Protein AF-A0A363TZQ6-F1 (afdb_monomer_lite)

Structure (mmCIF, N/CA/C/O backbone):
data_AF-A0A363TZQ6-F1
#
_entry.id   AF-A0A363TZQ6-F1
#
loop_
_atom_site.group_PDB
_atom_site.id
_atom_site.type_symbol
_atom_site.label_atom_id
_atom_site.label_alt_id
_atom_site.label_comp_id
_atom_site.label_asym_id
_atom_site.label_entity_id
_atom_site.label_seq_id
_atom_site.pdbx_PDB_ins_code
_atom_site.Cartn_x
_atom_site.Cartn_y
_atom_site.Cartn_z
_atom_site.occupancy
_atom_site.B_iso_or_equiv
_atom_site.auth_seq_id
_atom_site.auth_comp_id
_atom_site.auth_asym_id
_atom_site.auth_atom_id
_atom_site.pdbx_PDB_model_num
ATOM 1 N N . MET A 1 1 ? 34.821 12.197 -71.373 1.00 45.47 1 MET A N 1
ATOM 2 C CA . MET A 1 1 ? 33.762 11.664 -70.480 1.00 45.47 1 MET A CA 1
ATOM 3 C C . MET A 1 1 ? 34.358 11.281 -69.112 1.00 45.47 1 MET A C 1
ATOM 5 O O . MET A 1 1 ? 34.448 10.103 -68.810 1.00 45.47 1 MET A O 1
ATOM 9 N N . CYS A 1 2 ? 34.789 12.239 -68.275 1.00 46.66 2 CYS A N 1
ATOM 10 C CA . CYS A 1 2 ? 35.427 11.928 -66.971 1.00 46.66 2 CYS A CA 1
ATOM 11 C C . CYS A 1 2 ? 34.666 12.446 -65.734 1.00 46.66 2 CYS A C 1
ATOM 13 O O . CYS A 1 2 ? 35.056 12.143 -64.615 1.00 46.66 2 CYS A O 1
ATOM 15 N N . GLY A 1 3 ? 33.551 13.170 -65.901 1.00 51.75 3 GLY A N 1
ATOM 16 C CA . GLY A 1 3 ? 32.828 13.788 -64.776 1.00 51.75 3 GLY A CA 1
ATOM 17 C C . GLY A 1 3 ? 31.825 12.889 -64.035 1.00 51.75 3 GLY A C 1
ATOM 18 O O . GLY A 1 3 ? 31.511 13.155 -62.881 1.00 51.75 3 GLY A O 1
ATOM 19 N N . ARG A 1 4 ? 31.323 11.805 -64.653 1.00 55.50 4 ARG A N 1
ATOM 20 C CA . ARG A 1 4 ? 30.263 10.971 -64.037 1.00 55.50 4 ARG A CA 1
ATOM 21 C C . ARG A 1 4 ? 30.770 10.008 -62.958 1.00 55.50 4 ARG A C 1
ATOM 23 O O . ARG A 1 4 ? 30.047 9.750 -62.004 1.00 55.50 4 ARG A O 1
ATOM 30 N N . ARG A 1 5 ? 32.001 9.492 -63.078 1.00 57.12 5 ARG A N 1
ATOM 31 C CA . ARG A 1 5 ? 32.563 8.527 -62.110 1.00 57.12 5 ARG A CA 1
ATOM 32 C C . ARG A 1 5 ? 32.979 9.190 -60.791 1.00 57.12 5 ARG A C 1
ATOM 34 O O . ARG A 1 5 ? 32.730 8.618 -59.739 1.00 57.12 5 ARG A O 1
ATOM 41 N N . GLY A 1 6 ? 33.532 10.407 -60.835 1.00 60.94 6 GLY A N 1
ATOM 42 C CA . GLY A 1 6 ? 33.907 11.155 -59.625 1.00 60.94 6 GLY A CA 1
ATOM 43 C C . GLY A 1 6 ? 32.700 11.592 -58.789 1.00 60.94 6 GLY A C 1
ATOM 44 O O . GLY A 1 6 ? 32.715 11.458 -57.571 1.00 60.94 6 GLY A O 1
ATOM 45 N N . SER A 1 7 ? 31.615 12.028 -59.439 1.00 69.69 7 SER A N 1
ATOM 46 C CA . SER A 1 7 ? 30.385 12.448 -58.749 1.00 69.69 7 SER A CA 1
ATOM 47 C C . SER A 1 7 ? 29.686 11.295 -58.014 1.00 69.69 7 SER A C 1
ATOM 49 O O . SER A 1 7 ? 29.213 11.486 -56.896 1.00 69.69 7 SER A O 1
ATOM 51 N N . ALA A 1 8 ? 29.686 10.086 -58.586 1.00 75.12 8 ALA A N 1
ATOM 52 C CA . ALA A 1 8 ? 29.103 8.907 -57.942 1.00 75.12 8 ALA A CA 1
ATOM 53 C C . ALA A 1 8 ? 29.859 8.495 -56.666 1.00 75.12 8 ALA A C 1
ATOM 55 O O . ALA A 1 8 ? 29.234 8.131 -55.673 1.00 75.12 8 ALA A O 1
ATOM 56 N N . ILE A 1 9 ? 31.193 8.598 -56.671 1.00 80.31 9 ILE A N 1
ATOM 57 C CA . ILE A 1 9 ? 32.028 8.287 -55.500 1.00 80.31 9 ILE A CA 1
ATOM 58 C C . ILE A 1 9 ? 31.777 9.301 -54.381 1.00 80.31 9 ILE A C 1
ATOM 60 O O . ILE A 1 9 ? 31.616 8.912 -53.227 1.00 80.31 9 ILE A O 1
ATOM 64 N N . ILE A 1 10 ? 31.681 10.588 -54.723 1.00 81.31 10 ILE A N 1
ATOM 65 C CA . ILE A 1 10 ? 31.399 11.649 -53.749 1.00 81.31 10 ILE A CA 1
ATOM 66 C C . ILE A 1 10 ? 30.022 11.437 -53.113 1.00 81.31 10 ILE A C 1
ATOM 68 O O . ILE A 1 10 ? 29.906 11.499 -51.893 1.00 81.31 10 ILE A O 1
ATOM 72 N N . LEU A 1 11 ? 28.998 11.119 -53.912 1.00 83.31 11 LEU A N 1
ATOM 73 C CA . LEU A 1 11 ? 27.657 10.823 -53.400 1.00 83.31 11 LEU A CA 1
ATOM 74 C C . LEU A 1 11 ? 27.644 9.594 -52.486 1.00 83.31 11 LEU A C 1
ATOM 76 O O . LEU A 1 11 ? 27.016 9.636 -51.432 1.00 83.31 11 LEU A O 1
ATOM 80 N N . ALA A 1 12 ? 28.359 8.528 -52.850 1.00 84.88 12 ALA A N 1
ATOM 81 C CA . ALA A 1 12 ? 28.462 7.332 -52.019 1.00 84.88 12 ALA A CA 1
ATOM 82 C C . ALA A 1 12 ? 29.156 7.620 -50.677 1.00 84.88 12 ALA A C 1
ATOM 84 O O . ALA A 1 12 ? 28.680 7.170 -49.638 1.00 84.88 12 ALA A O 1
ATOM 85 N N . MET A 1 13 ? 30.233 8.413 -50.679 1.00 87.50 13 MET A N 1
ATOM 86 C CA . MET A 1 13 ? 30.912 8.833 -49.449 1.00 87.50 13 MET A CA 1
ATOM 87 C C . MET A 1 13 ? 30.008 9.696 -48.564 1.00 87.50 13 MET A C 1
ATOM 89 O O . MET A 1 13 ? 29.928 9.462 -47.361 1.00 87.50 13 MET A O 1
ATOM 93 N N . LEU A 1 14 ? 29.280 10.649 -49.150 1.00 88.31 14 LEU A N 1
ATOM 94 C CA . LEU A 1 14 ? 28.345 11.511 -48.420 1.00 88.31 14 LEU A CA 1
ATOM 95 C C . LEU A 1 14 ? 27.200 10.701 -47.800 1.00 88.31 14 LEU A C 1
ATOM 97 O O . LEU A 1 14 ? 26.847 10.906 -46.640 1.00 88.31 14 LEU A O 1
ATOM 101 N N . LEU A 1 15 ? 26.664 9.736 -48.550 1.00 88.56 15 LEU A N 1
ATOM 102 C CA . LEU A 1 15 ? 25.612 8.845 -48.075 1.00 88.56 15 LEU A CA 1
ATOM 103 C C . LEU A 1 15 ? 26.111 7.947 -46.939 1.00 88.56 15 LEU A C 1
ATOM 105 O O . LEU A 1 15 ? 25.399 7.761 -45.960 1.00 88.56 15 LEU A O 1
ATOM 109 N N . LEU A 1 16 ? 27.349 7.457 -47.021 1.00 88.44 16 LEU A N 1
ATOM 110 C CA . LEU A 1 16 ? 27.964 6.638 -45.977 1.00 88.44 16 LEU A CA 1
ATOM 111 C C . LEU A 1 16 ? 28.220 7.431 -44.686 1.00 88.44 16 LEU A C 1
ATOM 113 O O . LEU A 1 16 ? 27.998 6.909 -43.594 1.00 88.44 16 LEU A O 1
ATOM 117 N N . VAL A 1 17 ? 28.613 8.703 -44.794 1.00 89.69 17 VAL A N 1
ATOM 118 C CA . VAL A 1 17 ? 28.744 9.608 -43.639 1.00 89.69 17 VAL A CA 1
ATOM 119 C C . VAL A 1 17 ? 27.384 9.867 -42.993 1.00 89.69 17 VAL A C 1
ATOM 121 O O . VAL A 1 17 ? 27.260 9.752 -41.775 1.00 89.69 17 VAL A O 1
ATOM 124 N N . LEU A 1 18 ? 26.350 10.149 -43.793 1.00 87.56 18 LEU A N 1
ATOM 125 C CA . LEU A 1 18 ? 24.987 10.343 -43.290 1.00 87.56 18 LEU A CA 1
ATOM 126 C C . LEU A 1 18 ? 24.451 9.082 -42.602 1.00 87.56 18 LEU A C 1
ATOM 128 O O . LEU A 1 18 ? 23.872 9.176 -41.523 1.00 87.56 18 LEU A O 1
ATOM 132 N N . LEU A 1 19 ? 24.695 7.904 -43.182 1.00 84.50 19 LEU A N 1
ATOM 133 C CA . LEU A 1 19 ? 24.294 6.625 -42.597 1.00 84.50 19 LEU A CA 1
ATOM 134 C C . LEU A 1 19 ? 25.045 6.333 -41.292 1.00 84.50 19 LEU A C 1
ATOM 136 O O . LEU A 1 19 ? 24.450 5.828 -40.346 1.00 84.50 19 LEU A O 1
ATOM 140 N N . SER A 1 20 ? 26.327 6.694 -41.213 1.00 83.00 20 SER A N 1
ATOM 141 C CA . SER A 1 20 ? 27.131 6.526 -39.995 1.00 83.00 20 SER A CA 1
ATOM 142 C C . SER A 1 20 ? 26.683 7.478 -38.885 1.00 83.00 20 SER A C 1
ATOM 144 O O . SER A 1 20 ? 26.572 7.069 -37.732 1.00 83.00 20 SER A O 1
ATOM 146 N N . ALA A 1 21 ? 26.364 8.730 -39.226 1.00 81.00 21 ALA A N 1
ATOM 147 C CA . ALA A 1 21 ? 25.818 9.701 -38.282 1.00 81.00 21 ALA A CA 1
ATOM 148 C C . ALA A 1 21 ? 24.426 9.281 -37.776 1.00 81.00 21 ALA A C 1
ATOM 150 O O . ALA A 1 21 ? 24.166 9.331 -36.575 1.00 81.00 21 ALA A O 1
ATOM 151 N N . ALA A 1 22 ? 23.557 8.797 -38.669 1.00 78.81 22 ALA A N 1
ATOM 152 C CA . ALA A 1 22 ? 22.248 8.259 -38.304 1.00 78.81 22 ALA A CA 1
ATOM 153 C C . ALA A 1 22 ? 22.365 6.984 -37.450 1.00 78.81 22 ALA A C 1
ATOM 155 O O . ALA A 1 22 ? 21.633 6.836 -36.475 1.00 78.81 22 ALA A O 1
ATOM 156 N N . GLY A 1 23 ? 23.311 6.095 -37.768 1.00 74.38 23 GLY A N 1
ATOM 157 C CA . GLY A 1 23 ? 23.608 4.898 -36.979 1.00 74.38 23 GLY A CA 1
ATOM 158 C C . GLY A 1 23 ? 24.090 5.233 -35.567 1.00 74.38 23 GLY A C 1
ATOM 159 O O . GLY A 1 23 ? 23.573 4.678 -34.603 1.00 74.38 23 GLY A O 1
ATOM 160 N N . MET A 1 24 ? 25.006 6.198 -35.421 1.00 73.50 24 MET A N 1
ATOM 161 C CA . MET A 1 24 ? 25.422 6.691 -34.102 1.00 73.50 24 MET A CA 1
ATOM 162 C C . MET A 1 24 ? 24.252 7.308 -33.332 1.00 73.50 24 MET A C 1
ATOM 164 O O . MET A 1 24 ? 24.081 7.007 -32.155 1.00 73.50 24 MET A O 1
ATOM 168 N N . TYR A 1 25 ? 23.399 8.103 -33.983 1.00 66.88 25 TYR A N 1
ATOM 169 C CA . TYR A 1 25 ? 22.213 8.681 -33.346 1.00 66.88 25 TYR A CA 1
ATOM 170 C C . TYR A 1 25 ? 21.205 7.612 -32.891 1.00 66.88 25 TYR A C 1
ATOM 172 O O . TYR A 1 25 ? 20.660 7.713 -31.796 1.00 66.88 25 TYR A O 1
ATOM 180 N N . ALA A 1 26 ? 21.007 6.549 -33.677 1.00 63.47 26 ALA A N 1
ATOM 181 C CA . ALA A 1 26 ? 20.129 5.432 -33.329 1.00 63.47 26 ALA A CA 1
ATOM 182 C C . ALA A 1 26 ? 20.634 4.623 -32.123 1.00 63.47 26 ALA A C 1
ATOM 184 O O . ALA A 1 26 ? 19.828 4.199 -31.304 1.00 63.47 26 ALA A O 1
ATOM 185 N N . VAL A 1 27 ? 21.953 4.457 -31.976 1.00 60.84 27 VAL A N 1
ATOM 186 C CA . VAL A 1 27 ? 22.565 3.828 -30.787 1.00 60.84 27 VAL A CA 1
ATOM 187 C C . VAL A 1 27 ? 22.560 4.777 -29.576 1.00 60.84 27 VAL A C 1
ATOM 189 O O . VAL A 1 27 ? 22.640 4.332 -28.437 1.00 60.84 27 VAL A O 1
ATOM 192 N N . SER A 1 28 ? 22.426 6.086 -29.811 1.00 55.50 28 SER A N 1
ATOM 193 C CA . SER A 1 28 ? 22.348 7.117 -28.763 1.00 55.50 28 SER A CA 1
ATOM 194 C C . SER A 1 28 ? 20.920 7.370 -28.252 1.00 55.50 28 SER A C 1
ATOM 196 O O . SER A 1 28 ? 20.740 8.114 -27.287 1.00 55.50 28 SER A O 1
ATOM 198 N N . LEU A 1 29 ? 19.897 6.805 -28.906 1.00 54.75 29 LEU A N 1
ATOM 199 C CA . LEU A 1 29 ? 18.496 6.888 -28.488 1.00 54.75 29 LEU A CA 1
ATOM 200 C C . LEU A 1 29 ? 18.194 5.782 -27.462 1.00 54.75 29 LEU A C 1
ATOM 202 O O . LEU A 1 29 ? 18.535 4.625 -27.683 1.00 54.75 29 LEU A O 1
ATOM 206 N N . PRO A 1 30 ? 17.582 6.114 -26.319 1.00 52.91 30 PRO A N 1
ATOM 207 C CA . PRO A 1 30 ? 18.325 5.989 -25.076 1.00 52.91 30 PRO A CA 1
ATOM 208 C C . PRO A 1 30 ? 17.660 5.028 -24.088 1.00 52.91 30 PRO A C 1
ATOM 210 O O . PRO A 1 30 ? 16.432 4.995 -23.957 1.00 52.91 30 PRO A O 1
ATOM 213 N N . ASP A 1 31 ? 18.490 4.359 -23.287 1.00 55.62 31 ASP A N 1
ATOM 214 C CA . ASP A 1 31 ? 18.095 3.676 -22.047 1.00 55.62 31 ASP A CA 1
ATOM 215 C C . ASP A 1 31 ? 17.172 4.539 -21.163 1.00 55.62 31 ASP A C 1
ATOM 217 O O . ASP A 1 31 ? 16.316 4.016 -20.453 1.00 55.62 31 ASP A O 1
ATOM 221 N N . SER A 1 32 ? 17.242 5.871 -21.277 1.00 56.53 32 SER A N 1
ATOM 222 C CA . SER A 1 32 ? 16.421 6.808 -20.507 1.00 56.53 32 SER A CA 1
ATOM 223 C C . SER A 1 32 ? 14.909 6.686 -20.738 1.00 56.53 32 SER A C 1
ATOM 225 O O . SER A 1 32 ? 14.140 6.975 -19.822 1.00 56.53 32 SER A O 1
ATOM 227 N N . VAL A 1 33 ? 14.428 6.234 -21.904 1.00 61.16 33 VAL A N 1
ATOM 228 C CA . VAL A 1 33 ? 12.977 6.015 -22.106 1.00 61.16 33 VAL A CA 1
ATOM 229 C C . VAL A 1 33 ? 12.518 4.751 -21.376 1.00 61.16 33 VAL A C 1
ATOM 231 O O . VAL A 1 33 ? 11.480 4.759 -20.708 1.00 61.16 33 VAL A O 1
ATOM 234 N N . ALA A 1 34 ? 13.313 3.683 -21.455 1.00 62.59 34 ALA A N 1
ATOM 235 C CA . ALA A 1 34 ? 13.042 2.434 -20.754 1.00 62.59 34 ALA A CA 1
ATOM 236 C C . ALA A 1 34 ? 13.122 2.633 -19.231 1.00 62.59 34 ALA A C 1
ATOM 238 O O . ALA A 1 34 ? 12.219 2.219 -18.503 1.00 62.59 34 ALA A O 1
ATOM 239 N N . GLU A 1 35 ? 14.132 3.354 -18.756 1.00 66.88 35 GLU A N 1
ATOM 240 C CA . GLU A 1 35 ? 14.360 3.622 -17.338 1.00 66.88 35 GLU A CA 1
ATOM 241 C C . GLU A 1 35 ? 13.257 4.499 -16.724 1.00 66.88 35 GLU A C 1
ATOM 243 O O . GLU A 1 35 ? 12.711 4.159 -15.671 1.00 66.88 35 GLU A O 1
ATOM 248 N N . ASN A 1 36 ? 12.804 5.537 -17.439 1.00 72.25 36 ASN A N 1
ATOM 249 C CA . ASN A 1 36 ? 11.658 6.351 -17.021 1.00 72.25 36 ASN A CA 1
ATOM 250 C C . ASN A 1 36 ? 10.363 5.529 -16.926 1.00 72.25 36 ASN A C 1
ATOM 252 O O . ASN A 1 36 ? 9.597 5.677 -15.971 1.00 72.25 36 ASN A O 1
ATOM 256 N N . SER A 1 37 ? 10.111 4.640 -17.892 1.00 78.94 37 SER A N 1
ATOM 257 C CA . SER A 1 37 ? 8.916 3.785 -17.884 1.00 78.94 37 SER A CA 1
ATOM 258 C C . SER A 1 37 ? 8.925 2.779 -16.725 1.00 78.94 37 SER A C 1
ATOM 260 O O . SER A 1 37 ? 7.897 2.539 -16.088 1.00 78.94 37 SER A O 1
ATOM 262 N N . LEU A 1 38 ? 10.101 2.249 -16.388 1.00 80.31 38 LEU A N 1
ATOM 263 C CA . LEU A 1 38 ? 10.300 1.306 -15.294 1.00 80.31 38 LEU A CA 1
ATOM 264 C C . LEU A 1 38 ? 10.148 1.997 -13.932 1.00 80.31 38 LEU A C 1
ATOM 266 O O . LEU A 1 38 ? 9.500 1.462 -13.030 1.00 80.31 38 LEU A O 1
ATOM 270 N N . GLN A 1 39 ? 10.655 3.223 -13.798 1.00 80.62 39 GLN A N 1
ATOM 271 C CA . GLN A 1 39 ? 10.458 4.037 -12.601 1.00 80.62 39 GLN A CA 1
ATOM 272 C C . GLN A 1 39 ? 8.978 4.398 -12.395 1.00 80.62 39 GLN A C 1
ATOM 274 O O . GLN A 1 39 ? 8.457 4.269 -11.284 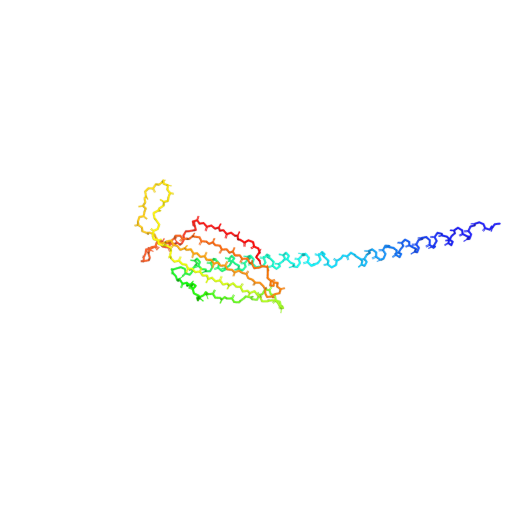1.00 80.62 39 GLN A O 1
ATOM 279 N N . GLN A 1 40 ? 8.271 4.784 -13.464 1.00 83.00 40 GLN A N 1
ATOM 280 C CA . GLN A 1 40 ? 6.825 5.031 -13.427 1.00 83.00 40 GLN A CA 1
ATOM 281 C C . GLN A 1 40 ? 6.042 3.772 -13.041 1.00 83.00 40 GLN A C 1
ATOM 283 O O . GLN A 1 40 ? 5.134 3.842 -12.208 1.00 83.00 40 GLN A O 1
ATOM 288 N N . TYR A 1 41 ? 6.416 2.616 -13.594 1.00 85.88 41 TYR A N 1
ATOM 289 C CA . TYR A 1 41 ? 5.823 1.331 -13.240 1.00 85.88 41 TYR A CA 1
ATOM 290 C C . TYR A 1 41 ? 6.006 1.024 -11.747 1.00 85.88 41 TYR A C 1
ATOM 292 O O . TYR A 1 41 ? 5.029 0.746 -11.050 1.00 85.88 41 TYR A O 1
ATOM 300 N N . HIS A 1 42 ? 7.223 1.149 -11.212 1.00 86.50 42 HIS A N 1
ATOM 301 C CA . HIS A 1 42 ? 7.489 0.912 -9.791 1.00 86.50 42 HIS A CA 1
ATOM 302 C C . HIS A 1 42 ? 6.734 1.879 -8.870 1.00 86.50 42 HIS A C 1
ATOM 304 O O . HIS A 1 42 ? 6.188 1.447 -7.851 1.00 86.50 42 HIS A O 1
ATOM 310 N N . ALA A 1 43 ? 6.626 3.157 -9.242 1.00 85.56 43 ALA A N 1
ATOM 311 C CA . ALA A 1 43 ? 5.834 4.135 -8.500 1.00 85.56 43 ALA A CA 1
ATOM 312 C C . ALA A 1 43 ? 4.333 3.783 -8.502 1.00 85.56 43 ALA A C 1
ATOM 314 O O . ALA A 1 43 ? 3.677 3.837 -7.458 1.00 85.56 43 ALA A O 1
ATOM 315 N N . ALA A 1 44 ? 3.788 3.363 -9.648 1.00 87.88 44 ALA A N 1
ATOM 316 C CA . ALA A 1 44 ? 2.398 2.925 -9.759 1.00 87.88 44 ALA A CA 1
ATOM 317 C C . ALA A 1 44 ? 2.125 1.673 -8.910 1.00 87.88 44 ALA A C 1
ATOM 319 O O . ALA A 1 44 ? 1.120 1.609 -8.197 1.00 87.88 44 ALA A O 1
ATOM 320 N N . VAL A 1 45 ? 3.039 0.699 -8.924 1.00 89.50 45 VAL A N 1
ATOM 321 C CA . VAL A 1 45 ? 2.952 -0.487 -8.066 1.00 89.50 45 VAL A CA 1
ATOM 322 C C . VAL A 1 45 ? 2.990 -0.094 -6.590 1.00 89.50 45 VAL A C 1
ATOM 324 O O . VAL A 1 45 ? 2.137 -0.545 -5.828 1.00 89.50 45 VAL A O 1
ATOM 327 N N . ALA A 1 46 ? 3.942 0.741 -6.169 1.00 90.56 46 ALA A N 1
ATOM 328 C CA . ALA A 1 46 ? 4.062 1.172 -4.777 1.00 90.56 46 ALA A CA 1
ATOM 329 C C . ALA A 1 46 ? 2.785 1.873 -4.289 1.00 90.56 46 ALA A C 1
ATOM 331 O O . ALA A 1 46 ? 2.271 1.547 -3.217 1.00 90.56 46 ALA A O 1
ATOM 332 N N . ARG A 1 47 ? 2.208 2.752 -5.119 1.00 91.31 47 ARG A N 1
ATOM 333 C CA . ARG A 1 47 ? 0.904 3.380 -4.870 1.00 91.31 47 ARG A CA 1
ATOM 334 C C . ARG A 1 47 ? -0.205 2.343 -4.715 1.00 91.31 47 ARG A C 1
ATOM 336 O O . ARG A 1 47 ? -0.958 2.399 -3.747 1.00 91.31 47 ARG A O 1
ATOM 343 N N . ASN A 1 48 ? -0.297 1.372 -5.621 1.00 91.69 48 ASN A N 1
ATOM 344 C CA . ASN A 1 48 ? -1.312 0.319 -5.552 1.00 91.69 48 ASN A CA 1
ATOM 345 C C . ASN A 1 48 ? -1.161 -0.561 -4.303 1.00 91.69 48 ASN A C 1
ATOM 347 O O . ASN A 1 48 ? -2.164 -0.922 -3.691 1.00 91.69 48 ASN A O 1
ATOM 351 N N . LEU A 1 49 ? 0.070 -0.857 -3.879 1.00 91.81 49 LEU A N 1
ATOM 352 C CA . LEU A 1 49 ? 0.342 -1.588 -2.639 1.00 91.81 49 LEU A CA 1
ATOM 353 C C . LEU A 1 49 ? -0.085 -0.792 -1.402 1.00 91.81 49 LEU A C 1
ATOM 355 O O . LEU A 1 49 ? -0.727 -1.357 -0.520 1.00 91.81 49 LEU A O 1
ATOM 359 N N . ALA A 1 50 ? 0.209 0.510 -1.357 1.00 92.38 50 ALA A N 1
ATOM 360 C CA . ALA A 1 50 ? -0.225 1.385 -0.268 1.00 92.38 50 ALA A CA 1
ATOM 361 C C . ALA A 1 50 ? -1.762 1.480 -0.199 1.00 92.38 50 ALA A C 1
ATOM 363 O O . ALA A 1 50 ? -2.359 1.375 0.871 1.00 92.38 50 ALA A O 1
ATOM 364 N N . ARG A 1 51 ? -2.435 1.586 -1.352 1.00 93.38 51 ARG A N 1
ATOM 365 C CA . ARG A 1 51 ? -3.905 1.542 -1.426 1.00 93.38 51 ARG A CA 1
ATOM 366 C C . ARG A 1 51 ? -4.460 0.203 -0.947 1.00 93.38 51 ARG A C 1
ATOM 368 O O . ARG A 1 51 ? -5.408 0.178 -0.167 1.00 93.38 51 ARG A O 1
ATOM 375 N N . ALA A 1 52 ? -3.869 -0.907 -1.385 1.00 91.25 52 ALA A N 1
ATOM 376 C CA . ALA A 1 52 ? -4.282 -2.243 -0.969 1.00 91.25 52 ALA A CA 1
ATOM 377 C C . ALA A 1 52 ? -4.131 -2.435 0.547 1.00 91.25 52 ALA A C 1
ATOM 379 O O . ALA A 1 52 ? -5.032 -2.978 1.186 1.00 91.25 52 ALA A O 1
ATOM 380 N N . GLY A 1 53 ? -3.036 -1.943 1.132 1.00 90.38 53 GLY A N 1
ATOM 381 C CA . GLY A 1 53 ? -2.834 -1.947 2.576 1.00 90.38 53 GLY A CA 1
ATOM 382 C C . GLY A 1 53 ? -3.878 -1.111 3.314 1.00 90.38 53 GLY A C 1
ATOM 383 O O . GLY A 1 53 ? -4.453 -1.593 4.288 1.00 90.38 53 GLY A O 1
ATOM 384 N N . ALA A 1 54 ? -4.214 0.080 2.810 1.00 92.00 54 ALA A N 1
ATOM 385 C CA . ALA A 1 54 ? -5.277 0.912 3.369 1.00 92.00 54 ALA A CA 1
ATOM 386 C C . ALA A 1 54 ? -6.653 0.219 3.323 1.00 92.00 54 ALA A C 1
ATOM 388 O O . ALA A 1 54 ? -7.341 0.159 4.340 1.00 92.00 54 ALA A O 1
ATOM 389 N N . TYR A 1 55 ? -7.042 -0.377 2.191 1.00 92.50 55 TYR A N 1
ATOM 390 C CA . TYR A 1 55 ? -8.302 -1.127 2.094 1.00 92.50 55 TYR A CA 1
ATOM 391 C C . TYR A 1 55 ? -8.328 -2.357 3.006 1.00 92.50 55 TYR A C 1
ATOM 393 O O . T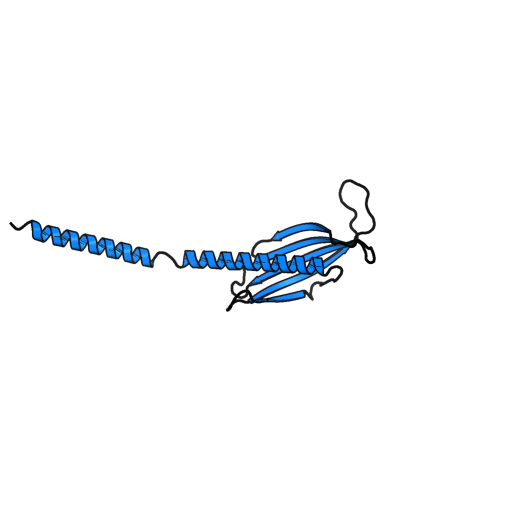YR A 1 55 ? -9.336 -2.606 3.669 1.00 92.50 55 TYR A O 1
ATOM 401 N N . ALA A 1 56 ? -7.222 -3.100 3.091 1.00 88.69 56 ALA A N 1
ATOM 402 C CA . ALA A 1 56 ? -7.102 -4.228 4.009 1.00 88.69 56 ALA A CA 1
ATOM 403 C C . ALA A 1 56 ? -7.238 -3.781 5.474 1.00 88.69 56 ALA A C 1
ATOM 405 O O . ALA A 1 56 ? -7.899 -4.452 6.265 1.00 88.69 56 ALA A O 1
ATOM 406 N N . ALA A 1 57 ? -6.663 -2.627 5.824 1.00 88.75 57 ALA A N 1
ATOM 407 C CA . ALA A 1 57 ? -6.772 -2.033 7.150 1.00 88.75 57 ALA A CA 1
ATOM 408 C C . ALA A 1 57 ? -8.223 -1.662 7.486 1.00 88.75 57 ALA A C 1
ATOM 410 O O . ALA A 1 57 ? -8.719 -2.073 8.534 1.00 88.75 57 ALA A O 1
ATOM 411 N N . ILE A 1 58 ? -8.918 -0.976 6.569 1.00 89.00 58 ILE A N 1
ATOM 412 C CA . ILE A 1 58 ? -10.338 -0.608 6.695 1.00 89.00 58 ILE A CA 1
ATOM 413 C C . ILE A 1 58 ? -11.202 -1.851 6.926 1.00 89.00 58 ILE A C 1
ATOM 415 O O . ILE A 1 58 ? -12.023 -1.865 7.839 1.00 89.00 58 ILE A O 1
ATOM 419 N N . ALA A 1 59 ? -10.997 -2.903 6.128 1.00 87.94 59 ALA A N 1
ATOM 420 C CA . ALA A 1 59 ? -11.746 -4.154 6.239 1.00 87.94 59 ALA A CA 1
ATOM 421 C C . ALA A 1 59 ? -11.458 -4.919 7.541 1.00 87.94 59 ALA A C 1
ATOM 423 O O . ALA A 1 59 ? -12.281 -5.715 7.980 1.00 87.94 59 ALA A O 1
ATOM 424 N N . SER A 1 60 ? -10.293 -4.689 8.154 1.00 85.31 60 SER A N 1
ATOM 425 C CA . SER A 1 60 ? -9.897 -5.330 9.411 1.00 85.31 60 SER A CA 1
ATOM 426 C C . SER A 1 60 ? -10.312 -4.562 10.666 1.00 85.31 60 SER A C 1
ATOM 428 O O . SER A 1 60 ? -10.106 -5.065 11.772 1.00 85.31 60 SER A O 1
ATOM 430 N N . LEU A 1 61 ? -10.887 -3.361 10.530 1.00 84.00 61 LEU A N 1
ATOM 431 C CA . LEU A 1 61 ? -11.386 -2.609 11.678 1.00 84.00 61 LEU A CA 1
ATOM 432 C C . LEU A 1 61 ? -12.444 -3.429 12.445 1.00 84.00 61 LEU A C 1
ATOM 434 O O . LEU A 1 61 ? -13.252 -4.119 11.824 1.00 84.00 61 LEU A O 1
ATOM 438 N N . PRO A 1 62 ? -12.445 -3.380 13.791 1.00 80.25 62 PRO A N 1
ATOM 439 C CA . PRO A 1 62 ? -11.740 -2.430 14.661 1.00 80.25 62 PRO A CA 1
ATOM 440 C C . PRO A 1 62 ? -10.308 -2.844 15.052 1.00 80.25 62 PRO A C 1
ATOM 442 O O . PRO A 1 62 ? -9.751 -2.261 15.983 1.00 80.25 62 PRO A O 1
ATOM 445 N N . LYS A 1 63 ? -9.707 -3.860 14.415 1.00 82.31 63 LYS A N 1
ATOM 446 C CA . LYS A 1 6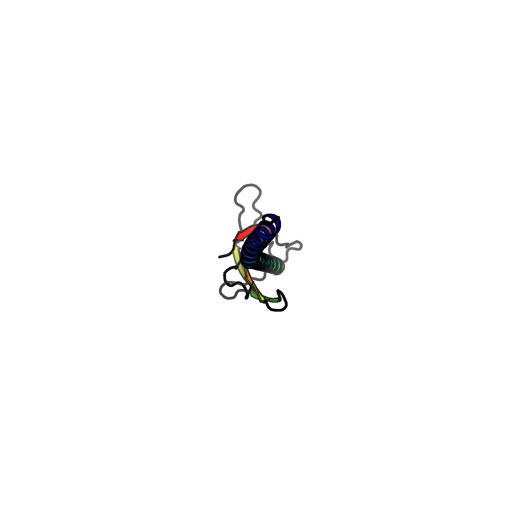3 ? -8.358 -4.322 14.766 1.00 82.31 63 LYS A CA 1
ATOM 447 C C . LYS A 1 63 ? -7.338 -3.197 14.590 1.00 82.31 63 LYS A C 1
ATOM 449 O O . LYS A 1 63 ? -7.278 -2.566 13.537 1.00 82.31 63 LYS A O 1
ATOM 454 N N . VAL A 1 64 ? -6.526 -2.980 15.624 1.00 78.69 64 VAL A N 1
ATOM 455 C CA . VAL A 1 64 ? -5.518 -1.918 15.660 1.00 78.69 64 VAL A CA 1
ATOM 456 C C . VAL A 1 64 ? -4.113 -2.516 15.534 1.00 78.69 64 VAL A C 1
ATOM 458 O O . VAL A 1 64 ? -3.744 -3.406 16.294 1.00 78.69 64 VAL A O 1
ATOM 461 N N . TYR A 1 65 ? -3.332 -2.001 14.589 1.00 83.25 65 TYR A N 1
ATOM 462 C CA . TYR A 1 65 ? -1.900 -2.220 14.388 1.00 83.25 65 TYR A CA 1
ATOM 463 C C . TYR A 1 65 ? -1.120 -0.958 14.801 1.00 83.25 65 TYR A C 1
ATOM 465 O O . TYR A 1 65 ? -0.924 -0.065 13.976 1.00 83.25 65 TYR A O 1
ATOM 473 N N . PRO A 1 66 ? -0.749 -0.804 16.081 1.00 77.69 66 PRO A N 1
ATOM 474 C CA . PRO A 1 66 ? -0.052 0.388 16.552 1.00 77.69 66 PRO A CA 1
ATOM 475 C C . PRO A 1 66 ? 1.393 0.439 16.036 1.00 77.69 66 PRO A C 1
ATOM 477 O O . PRO A 1 66 ? 2.024 -0.589 15.815 1.00 77.69 66 PRO A O 1
ATOM 480 N N . ASP A 1 67 ? 1.944 1.642 15.916 1.00 71.25 67 ASP A N 1
ATOM 481 C CA . ASP A 1 67 ? 3.395 1.851 15.828 1.00 71.25 67 ASP A CA 1
ATOM 482 C C . ASP A 1 67 ? 3.998 1.605 17.233 1.00 71.25 67 ASP A C 1
ATOM 484 O O . ASP A 1 67 ? 3.426 2.129 18.197 1.00 71.25 67 ASP A O 1
ATOM 488 N N . PRO A 1 68 ? 5.051 0.775 17.432 1.00 76.69 68 PRO A N 1
ATOM 489 C CA . PRO A 1 68 ? 6.061 0.289 16.478 1.00 76.69 68 PRO A CA 1
ATOM 490 C C . PRO A 1 68 ? 5.823 -1.106 15.869 1.00 76.69 68 PRO A C 1
ATOM 492 O O . PRO A 1 68 ? 6.743 -1.684 15.294 1.00 76.69 68 PRO A O 1
ATOM 495 N N . ALA A 1 69 ? 4.626 -1.685 15.998 1.00 81.62 69 ALA A N 1
ATOM 496 C CA . ALA A 1 69 ? 4.292 -3.025 15.502 1.00 81.62 69 ALA A CA 1
ATOM 497 C C . ALA A 1 69 ? 3.327 -2.972 14.293 1.00 81.62 69 ALA A C 1
ATOM 499 O O . ALA A 1 69 ? 2.185 -3.442 14.391 1.00 81.62 69 ALA A O 1
ATOM 500 N N . PRO A 1 70 ? 3.753 -2.407 13.142 1.00 87.19 70 PRO A N 1
ATOM 501 C CA . PRO A 1 70 ? 2.911 -2.332 11.959 1.00 87.19 70 PRO A CA 1
ATOM 502 C C . PRO A 1 70 ? 2.582 -3.728 11.433 1.00 87.19 70 PRO A C 1
ATOM 504 O O . PRO A 1 70 ? 3.403 -4.649 11.470 1.00 87.19 70 PRO A O 1
ATOM 507 N N . TYR A 1 71 ? 1.401 -3.871 10.839 1.00 87.50 71 TYR A N 1
ATOM 508 C CA . TYR A 1 71 ? 1.120 -5.040 10.019 1.00 87.50 71 TYR A CA 1
ATOM 509 C C . TYR A 1 71 ? 1.892 -4.926 8.710 1.00 87.50 71 TYR A C 1
ATOM 511 O O . TYR A 1 71 ? 1.673 -3.986 7.950 1.00 87.50 71 TYR A O 1
ATOM 519 N N . VAL A 1 72 ? 2.774 -5.883 8.432 1.00 89.25 72 VAL A N 1
ATOM 520 C CA . VAL A 1 72 ? 3.562 -5.914 7.197 1.00 89.25 72 VAL A CA 1
ATOM 521 C C . VAL A 1 72 ? 3.180 -7.134 6.380 1.00 89.25 72 VAL A C 1
ATOM 523 O O . VAL A 1 72 ? 3.234 -8.262 6.870 1.00 89.25 72 VAL A O 1
ATOM 526 N N . ARG A 1 73 ? 2.858 -6.924 5.104 1.00 89.62 73 ARG A N 1
ATOM 527 C CA . ARG A 1 73 ? 2.630 -8.009 4.149 1.00 89.62 73 ARG A CA 1
ATOM 528 C C . ARG A 1 73 ? 3.518 -7.838 2.930 1.00 89.62 73 ARG A C 1
ATOM 530 O O . ARG A 1 73 ? 3.612 -6.753 2.359 1.00 89.62 73 ARG A O 1
ATOM 537 N N . ARG A 1 74 ? 4.153 -8.935 2.518 1.00 89.12 74 ARG A N 1
ATOM 538 C CA . ARG A 1 74 ? 4.908 -9.024 1.264 1.00 89.12 74 ARG A CA 1
ATOM 539 C C . ARG A 1 74 ? 3.994 -9.547 0.161 1.00 89.12 74 ARG A C 1
ATOM 541 O O . ARG A 1 74 ? 3.195 -10.450 0.402 1.00 89.12 74 ARG A O 1
ATOM 548 N N . VAL A 1 75 ? 4.106 -8.966 -1.025 1.00 86.38 75 VAL A N 1
ATOM 549 C CA . VAL A 1 75 ? 3.276 -9.282 -2.190 1.00 86.38 75 VAL A CA 1
ATOM 550 C C . VAL A 1 75 ? 4.199 -9.509 -3.387 1.00 86.38 75 VAL A C 1
ATOM 552 O O . VAL A 1 75 ? 5.059 -8.666 -3.642 1.00 86.38 75 VAL A O 1
ATOM 555 N N . PRO A 1 76 ? 4.068 -10.621 -4.127 1.00 83.62 76 PRO A N 1
ATOM 556 C CA . PRO A 1 76 ? 4.800 -10.794 -5.375 1.00 83.62 76 PRO A CA 1
ATOM 557 C C . PRO A 1 76 ? 4.287 -9.782 -6.411 1.00 83.62 76 PRO A C 1
ATOM 559 O O . PRO A 1 76 ? 3.087 -9.699 -6.656 1.00 83.62 76 PRO A O 1
ATOM 562 N N . VAL A 1 77 ? 5.193 -8.990 -6.990 1.00 77.06 77 VAL A N 1
ATOM 563 C CA . VAL A 1 77 ? 4.879 -7.951 -7.998 1.00 77.06 77 VAL A CA 1
ATOM 564 C C . VAL A 1 77 ? 5.264 -8.417 -9.411 1.00 77.06 77 VAL A C 1
ATOM 566 O O . VAL A 1 77 ? 4.918 -7.791 -10.408 1.00 77.06 77 VAL A O 1
ATOM 569 N N . GLY A 1 78 ? 5.963 -9.545 -9.508 1.00 73.44 78 GLY A N 1
ATOM 570 C CA . GLY A 1 78 ? 6.390 -10.157 -10.756 1.00 73.44 78 GLY A CA 1
ATOM 571 C C . GLY A 1 78 ? 7.383 -11.291 -10.493 1.00 73.44 78 GLY A C 1
ATOM 572 O O . GLY A 1 78 ? 7.554 -11.696 -9.341 1.00 73.44 78 GLY A O 1
ATOM 573 N N . PRO A 1 79 ? 8.066 -11.786 -11.538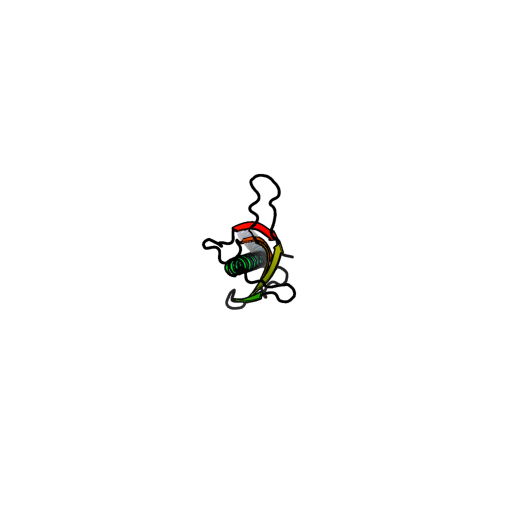 1.00 67.12 79 PRO A N 1
ATOM 574 C CA . PRO A 1 79 ? 8.985 -12.919 -11.423 1.00 67.12 79 PRO A CA 1
ATOM 575 C C . PRO A 1 79 ? 10.262 -12.608 -10.625 1.00 67.12 79 PRO A C 1
ATOM 577 O O . PRO A 1 79 ? 10.881 -13.524 -10.098 1.00 67.12 79 PRO A O 1
ATOM 580 N N . ILE A 1 80 ? 10.657 -11.331 -10.533 1.00 64.12 80 ILE A N 1
ATOM 581 C CA . ILE A 1 80 ? 11.955 -10.916 -9.960 1.00 64.12 80 ILE A CA 1
ATOM 582 C C . ILE A 1 80 ? 11.787 -9.891 -8.819 1.00 64.12 80 ILE A C 1
ATOM 584 O O . ILE A 1 80 ? 12.671 -9.735 -7.980 1.00 64.12 80 ILE A O 1
ATOM 588 N N . ALA A 1 81 ? 10.642 -9.202 -8.739 1.00 71.94 81 ALA A N 1
ATOM 589 C CA . ALA A 1 81 ? 10.418 -8.118 -7.783 1.00 71.94 81 ALA A CA 1
ATOM 590 C C . ALA A 1 81 ? 9.405 -8.494 -6.694 1.00 71.94 81 ALA A C 1
ATOM 592 O O . ALA A 1 81 ? 8.331 -9.043 -6.964 1.00 71.94 81 ALA A O 1
ATOM 593 N N . SER A 1 82 ? 9.720 -8.112 -5.455 1.00 83.56 82 SER A N 1
ATOM 594 C CA . SER A 1 82 ? 8.805 -8.220 -4.322 1.00 83.56 82 SER A CA 1
ATOM 595 C C . SER A 1 82 ? 8.331 -6.835 -3.893 1.00 83.56 82 SER A C 1
ATOM 597 O O . SER A 1 82 ? 9.112 -5.898 -3.743 1.00 83.56 82 SER A O 1
ATOM 599 N N . GLY A 1 83 ? 7.028 -6.695 -3.710 1.00 87.19 83 GLY A N 1
ATOM 600 C CA . GLY A 1 83 ? 6.411 -5.551 -3.067 1.00 87.19 83 GLY A CA 1
ATOM 601 C C . GLY A 1 83 ? 6.193 -5.823 -1.588 1.00 87.19 83 GLY A C 1
ATOM 602 O O . GLY A 1 83 ? 6.105 -6.970 -1.142 1.00 87.19 83 GLY A O 1
ATOM 603 N N . ARG A 1 84 ? 6.048 -4.763 -0.807 1.00 90.94 84 ARG A N 1
ATOM 604 C CA . ARG A 1 84 ? 5.486 -4.850 0.537 1.00 90.94 84 ARG A CA 1
ATOM 605 C C . ARG A 1 84 ? 4.580 -3.668 0.796 1.00 90.94 84 ARG A C 1
ATOM 607 O O . ARG A 1 84 ? 4.801 -2.592 0.240 1.00 90.94 84 ARG A O 1
ATOM 614 N N . TYR A 1 85 ? 3.617 -3.877 1.677 1.00 89.62 85 TYR A N 1
ATOM 615 C CA . TYR A 1 85 ? 2.951 -2.782 2.349 1.00 89.62 85 TYR A CA 1
ATOM 616 C C . TYR A 1 85 ? 3.039 -2.955 3.864 1.00 89.62 85 TYR A C 1
ATOM 618 O O . TYR A 1 85 ? 2.984 -4.080 4.372 1.00 89.62 85 TYR A O 1
ATOM 626 N N . SER A 1 86 ? 3.199 -1.846 4.576 1.00 91.56 86 SER A N 1
ATOM 627 C CA . SER A 1 86 ? 3.022 -1.747 6.021 1.00 91.56 86 SER A CA 1
ATOM 628 C C . SER A 1 86 ? 1.746 -0.962 6.314 1.00 91.56 86 SER A C 1
ATOM 630 O O . SER A 1 86 ? 1.336 -0.101 5.536 1.00 91.56 86 SER A O 1
ATOM 632 N N . VAL A 1 87 ? 1.082 -1.297 7.413 1.00 92.12 87 VAL A N 1
ATOM 633 C CA . VAL A 1 87 ? -0.098 -0.595 7.912 1.00 92.12 87 VAL A CA 1
ATOM 634 C C . VAL A 1 87 ? 0.110 -0.310 9.386 1.00 92.12 87 VAL A C 1
ATOM 636 O O . VAL A 1 87 ? 0.320 -1.234 10.175 1.00 92.12 87 VAL A O 1
ATOM 639 N N . THR A 1 88 ? -0.028 0.955 9.752 1.00 90.00 88 THR A N 1
ATOM 640 C CA . THR A 1 88 ? -0.290 1.377 11.121 1.00 90.00 88 THR A CA 1
ATOM 641 C C . THR A 1 88 ? -1.708 1.920 11.218 1.00 90.00 88 THR A C 1
ATOM 643 O O . THR A 1 88 ? -2.277 2.468 10.273 1.00 90.00 88 THR A O 1
ATOM 646 N N . SER A 1 89 ? -2.321 1.739 12.373 1.00 87.25 89 SER A N 1
ATOM 647 C CA . SER A 1 89 ? -3.643 2.265 12.673 1.00 87.25 89 SER A CA 1
ATOM 648 C C . SER A 1 89 ? -3.659 2.771 14.100 1.00 87.25 89 SER A C 1
ATOM 650 O O . SER A 1 89 ? -3.128 2.116 14.998 1.00 87.25 89 SER A O 1
ATOM 652 N N . ARG A 1 90 ? -4.328 3.892 14.322 1.00 86.75 90 ARG A N 1
ATOM 653 C CA . ARG A 1 90 ? -4.488 4.507 15.632 1.00 86.75 90 ARG A CA 1
ATOM 654 C C . ARG A 1 90 ? -5.944 4.896 15.821 1.00 86.75 90 ARG A C 1
ATOM 656 O O . ARG A 1 90 ? -6.528 5.512 14.938 1.00 86.75 90 ARG A O 1
ATOM 663 N N . ARG A 1 91 ? -6.526 4.559 16.972 1.00 83.44 91 ARG A N 1
ATOM 664 C CA . ARG A 1 91 ? -7.808 5.136 17.394 1.00 83.44 91 ARG A CA 1
ATOM 665 C C . ARG A 1 91 ? -7.526 6.542 17.915 1.00 83.44 91 ARG A C 1
ATOM 667 O O . ARG A 1 91 ? -6.757 6.695 18.861 1.00 83.44 91 ARG A O 1
ATOM 674 N N . THR A 1 92 ? -8.111 7.544 17.279 1.00 76.50 92 THR A N 1
ATOM 675 C CA . THR A 1 92 ? -7.852 8.963 17.571 1.00 76.50 92 THR A CA 1
ATOM 676 C C . THR A 1 92 ? -8.890 9.534 18.546 1.00 76.50 92 THR A C 1
ATOM 678 O O . THR A 1 92 ? -8.641 10.550 19.185 1.00 76.50 92 THR A O 1
ATOM 681 N N . GLY A 1 93 ? -10.006 8.826 18.755 1.00 63.47 93 GLY A N 1
ATOM 682 C CA . GLY A 1 93 ? -11.036 9.148 19.749 1.00 63.47 93 GLY A CA 1
ATOM 683 C C . GLY A 1 93 ? -12.430 9.272 19.133 1.00 63.47 93 GLY A C 1
ATOM 684 O O . GLY A 1 93 ? -12.587 9.181 17.914 1.00 63.47 93 GLY A O 1
ATOM 685 N N . GLY A 1 94 ? -13.451 9.450 19.976 1.00 57.00 94 GLY A N 1
ATOM 686 C CA . GLY A 1 94 ? -14.822 9.698 19.529 1.00 57.00 94 GLY A CA 1
ATOM 687 C C . GLY A 1 94 ? -14.987 11.148 19.086 1.00 57.00 94 GLY A C 1
ATOM 688 O O . GLY A 1 94 ? -15.123 12.041 19.921 1.00 57.00 94 GLY A O 1
ATOM 689 N N . GLY A 1 95 ? -14.893 11.401 17.782 1.00 44.69 95 GLY A N 1
ATOM 690 C CA . GLY A 1 95 ? -14.928 12.756 17.236 1.00 44.69 95 GLY A CA 1
ATOM 691 C C . GLY A 1 95 ? -16.316 13.390 17.341 1.00 44.69 95 GLY A C 1
ATOM 692 O O . GLY A 1 95 ? -17.273 12.870 16.773 1.00 44.69 95 GLY A O 1
ATOM 693 N N . LYS A 1 96 ? -16.411 14.546 18.013 1.00 45.53 96 LYS A N 1
ATOM 694 C CA . LYS A 1 96 ? -17.423 15.562 17.686 1.00 45.53 96 LYS A CA 1
ATOM 695 C C . LYS A 1 96 ? -17.010 16.195 16.356 1.00 45.53 96 LYS A C 1
ATOM 697 O O . LYS A 1 96 ? -15.887 16.670 16.224 1.00 45.53 96 LYS A O 1
ATOM 702 N N . GLU A 1 97 ? -17.906 16.146 15.383 1.00 48.25 97 GLU A N 1
ATOM 703 C CA . GLU A 1 97 ? -17.768 16.755 14.057 1.00 48.25 97 GLU A CA 1
ATOM 704 C C . GLU A 1 97 ? -17.491 18.270 14.177 1.00 48.25 97 GLU A C 1
ATOM 706 O O . GLU A 1 97 ? -18.144 18.926 14.996 1.00 48.25 97 GLU A O 1
ATOM 711 N N . PRO A 1 98 ? -16.542 18.851 13.416 1.00 48.19 98 PRO A N 1
ATOM 712 C CA . PRO A 1 98 ? -16.522 20.283 13.188 1.00 48.19 98 PRO A CA 1
ATOM 713 C C . PRO A 1 98 ? -17.543 20.601 12.087 1.00 48.19 98 PRO A C 1
ATOM 715 O O . PRO A 1 98 ? -17.459 20.078 10.981 1.00 48.19 98 PRO A O 1
ATOM 718 N N . ASP A 1 99 ? -18.494 21.458 12.441 1.00 47.06 99 ASP A N 1
ATOM 719 C CA . ASP A 1 99 ? -19.494 22.105 11.590 1.00 47.06 99 ASP A CA 1
ATOM 720 C C . ASP A 1 99 ? -20.636 21.246 11.015 1.00 47.06 99 ASP A C 1
ATOM 722 O O . ASP A 1 99 ? -20.582 20.695 9.920 1.00 47.06 99 ASP A O 1
ATOM 726 N N . GLY A 1 100 ? -21.775 21.312 11.720 1.00 40.22 100 GLY A N 1
ATOM 727 C CA . GLY A 1 100 ? -23.047 21.560 11.039 1.00 40.22 100 GLY A CA 1
ATOM 728 C C . GLY A 1 100 ? -23.970 20.373 10.764 1.00 40.22 100 GLY A C 1
ATOM 729 O O . GLY A 1 100 ? -24.430 20.251 9.639 1.00 40.22 100 GLY A O 1
ATOM 730 N N . ALA A 1 101 ? -24.297 19.554 11.770 1.00 37.72 101 ALA A N 1
ATOM 731 C CA . ALA A 1 101 ? -25.646 19.006 12.028 1.00 37.72 101 ALA A CA 1
ATOM 732 C C . ALA A 1 101 ? -25.569 17.856 13.046 1.00 37.72 101 ALA A C 1
ATOM 734 O O . ALA A 1 101 ? -25.058 16.792 12.735 1.00 37.72 101 ALA A O 1
ATOM 735 N N . GLY A 1 102 ? -26.119 18.061 14.250 1.00 39.97 102 GLY A N 1
ATOM 736 C CA . GLY A 1 102 ? -26.500 16.984 15.178 1.00 39.97 102 GLY A CA 1
ATOM 737 C C . GLY A 1 102 ? -25.394 15.987 15.537 1.00 39.97 102 GLY A C 1
ATOM 738 O O . GLY A 1 102 ? -25.348 14.893 14.992 1.00 39.97 102 GLY A O 1
ATOM 739 N N . GLY A 1 103 ? -24.541 16.334 16.505 1.00 40.84 103 GLY A N 1
ATOM 740 C CA . GLY A 1 103 ? -23.464 15.458 16.971 1.00 40.84 103 GLY A CA 1
ATOM 741 C C . GLY A 1 103 ? -23.955 14.078 17.427 1.00 40.84 103 GLY A C 1
ATOM 742 O O . GLY A 1 103 ? -24.466 13.927 18.536 1.00 40.84 103 GLY A O 1
ATOM 743 N N . GLU A 1 104 ? -23.738 13.058 16.598 1.00 47.75 104 GLU A N 1
ATOM 744 C CA . GLU A 1 104 ? -23.941 11.661 16.976 1.00 47.75 104 GLU A CA 1
ATOM 745 C C . GLU A 1 104 ? -22.775 11.206 17.870 1.00 47.75 104 GLU A C 1
ATOM 747 O O . GLU A 1 104 ? -21.734 10.732 17.414 1.00 47.75 104 GLU A O 1
ATOM 752 N N . SER A 1 105 ? -22.949 11.366 19.183 1.00 53.19 105 SER A N 1
ATOM 753 C CA . SER A 1 105 ? -22.101 10.749 20.207 1.00 53.19 105 SER A CA 1
ATOM 754 C C . SER A 1 105 ? -22.209 9.223 20.111 1.00 53.19 105 SER A C 1
ATOM 756 O O . SER A 1 105 ? -23.082 8.620 20.729 1.00 53.19 105 SER A O 1
ATOM 758 N N . GLY A 1 106 ? -21.342 8.587 19.321 1.00 65.56 106 GLY A N 1
ATOM 759 C CA . GLY A 1 106 ? -21.363 7.130 19.175 1.00 65.56 106 GLY A CA 1
ATOM 760 C C . GLY A 1 106 ? -20.539 6.575 18.020 1.00 65.56 106 GLY A C 1
ATOM 761 O O . GLY A 1 106 ? -20.924 5.555 17.463 1.00 65.56 106 GLY A O 1
ATOM 762 N N . PHE A 1 107 ? -19.443 7.228 17.629 1.00 73.50 107 PHE A N 1
ATOM 763 C CA . PHE A 1 107 ? -18.526 6.734 16.598 1.00 73.50 107 PHE A CA 1
ATOM 764 C C . PHE A 1 107 ? -17.085 6.804 17.077 1.00 73.50 107 PHE A C 1
ATOM 766 O O . PHE A 1 107 ? -16.698 7.752 17.750 1.00 73.50 107 PHE A O 1
ATOM 773 N N . ASP A 1 108 ? -16.294 5.821 16.668 1.00 83.00 108 ASP A N 1
ATOM 774 C CA . ASP A 1 108 ? -14.852 5.788 16.838 1.00 83.00 108 ASP A CA 1
ATOM 775 C C . ASP A 1 108 ? -14.158 6.233 15.561 1.00 83.00 108 ASP A C 1
ATOM 777 O O . ASP A 1 108 ? -14.427 5.702 14.481 1.00 83.00 108 ASP A O 1
ATOM 781 N N . VAL A 1 109 ? -13.244 7.196 15.683 1.00 86.06 109 VAL A N 1
ATOM 782 C CA . VAL A 1 109 ? -12.402 7.640 14.572 1.00 86.06 109 VAL A CA 1
ATOM 783 C C . VAL A 1 109 ? -11.054 6.931 14.639 1.00 86.06 109 VAL A C 1
ATOM 785 O O . VAL A 1 109 ? -10.379 6.915 15.673 1.00 86.06 109 VAL A O 1
ATOM 788 N N . TYR A 1 110 ? -10.657 6.363 13.507 1.00 86.56 110 TYR A N 1
ATOM 789 C CA . TYR A 1 110 ? -9.395 5.678 13.291 1.00 86.56 110 TYR A CA 1
ATOM 790 C C . TYR A 1 110 ? -8.594 6.404 12.218 1.00 86.56 110 TYR A C 1
ATOM 792 O O . TYR A 1 110 ? -9.090 6.648 11.119 1.00 86.56 110 TYR A O 1
ATOM 800 N N . THR A 1 111 ? -7.335 6.698 12.518 1.00 90.25 111 THR A N 1
ATOM 801 C CA . THR A 1 111 ? -6.348 7.134 11.535 1.00 90.25 111 THR A CA 1
ATOM 802 C C . THR A 1 111 ? -5.533 5.919 11.109 1.00 90.25 111 THR A C 1
ATOM 804 O O . THR A 1 111 ? -4.889 5.272 11.933 1.00 90.25 111 THR A O 1
ATOM 807 N N . LEU A 1 112 ? -5.575 5.600 9.823 1.00 92.06 112 LEU A N 1
ATOM 808 C CA . LEU A 1 112 ? -4.844 4.518 9.178 1.00 92.06 112 LEU A CA 1
ATOM 809 C C . LEU A 1 112 ? -3.734 5.128 8.329 1.00 92.06 112 LEU A C 1
ATOM 811 O O . LEU A 1 112 ? -3.975 6.075 7.583 1.00 92.06 112 LEU A O 1
ATOM 815 N N . VAL A 1 113 ? -2.532 4.580 8.413 1.00 93.31 113 VAL A N 1
ATOM 816 C CA . VAL A 1 113 ? -1.421 4.936 7.533 1.00 93.31 113 VAL A CA 1
ATOM 817 C C .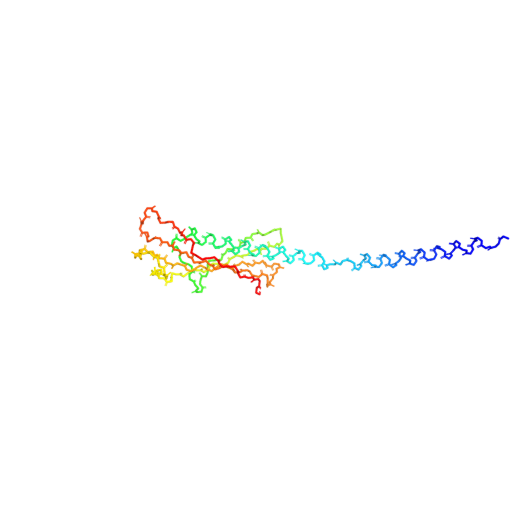 VAL A 1 113 ? -0.915 3.653 6.905 1.00 93.31 113 VAL A C 1
ATOM 819 O O . VAL A 1 113 ? -0.491 2.736 7.603 1.00 93.31 113 VAL A O 1
ATOM 822 N N . SER A 1 114 ? -0.985 3.574 5.582 1.00 92.94 114 SER A N 1
ATOM 823 C CA . SER A 1 114 ? -0.409 2.480 4.818 1.00 92.94 114 SER A CA 1
ATOM 824 C C . SER A 1 114 ? 0.739 2.976 3.960 1.00 92.94 114 SER A C 1
ATOM 826 O O . SER A 1 114 ? 0.602 3.973 3.260 1.00 92.94 114 SER A O 1
ATOM 828 N N . GLU A 1 115 ? 1.858 2.268 3.982 1.00 92.31 115 GLU A N 1
ATOM 829 C CA . GLU A 1 115 ? 3.012 2.565 3.139 1.00 92.31 115 GLU A CA 1
ATOM 830 C C . GLU A 1 115 ? 3.266 1.392 2.206 1.00 92.31 115 GLU A C 1
ATOM 832 O O . GLU A 1 115 ? 3.294 0.249 2.648 1.00 92.31 115 GLU A O 1
ATOM 837 N N . GLY A 1 116 ? 3.442 1.662 0.918 1.00 90.94 116 GLY A N 1
ATOM 838 C CA . GLY A 1 116 ? 3.749 0.677 -0.110 1.00 90.94 116 GLY A CA 1
ATOM 839 C C . GLY A 1 116 ? 5.137 0.920 -0.685 1.00 90.94 116 GLY A C 1
ATOM 840 O O . GLY A 1 116 ? 5.498 2.052 -0.993 1.00 90.94 116 GLY A O 1
ATOM 841 N N . SER A 1 117 ? 5.927 -0.138 -0.853 1.00 89.56 117 SER A N 1
ATOM 842 C CA . SER A 1 117 ? 7.275 -0.052 -1.429 1.00 89.56 117 SER A CA 1
ATOM 843 C C . SER A 1 117 ? 7.598 -1.280 -2.274 1.00 89.56 117 SER A C 1
ATOM 845 O O . SER A 1 117 ? 7.155 -2.384 -1.946 1.00 89.56 117 SER A O 1
ATOM 847 N N . VAL A 1 118 ? 8.430 -1.113 -3.301 1.00 87.88 118 VAL A N 1
ATOM 848 C CA . VAL A 1 118 ? 8.907 -2.197 -4.174 1.00 87.88 118 VAL A CA 1
ATOM 849 C C . VAL A 1 118 ? 10.404 -2.405 -3.950 1.00 87.88 118 VAL A C 1
ATOM 851 O O . VAL A 1 118 ? 11.163 -1.442 -3.933 1.00 87.88 118 VAL A O 1
ATOM 854 N N . SER A 1 119 ? 10.852 -3.653 -3.783 1.00 84.19 119 SER A N 1
ATOM 855 C CA . SER A 1 119 ? 12.261 -3.969 -3.497 1.00 84.19 119 SER A CA 1
ATOM 856 C C . SER A 1 119 ? 13.216 -3.551 -4.617 1.00 84.19 119 SER A C 1
ATOM 858 O O . SER A 1 119 ? 14.371 -3.248 -4.350 1.00 84.19 119 SER A O 1
ATOM 860 N N . ALA A 1 120 ? 12.727 -3.523 -5.859 1.00 79.00 120 ALA A N 1
ATOM 861 C CA . ALA A 1 120 ? 13.480 -3.122 -7.045 1.00 79.00 120 ALA A CA 1
ATOM 862 C C . ALA A 1 120 ? 13.598 -1.592 -7.230 1.00 79.00 120 ALA A C 1
ATOM 864 O O . ALA A 1 120 ? 14.278 -1.152 -8.149 1.00 79.00 120 ALA A O 1
ATOM 865 N N . ALA A 1 121 ? 12.944 -0.784 -6.385 1.00 76.81 121 ALA A N 1
ATOM 866 C CA . ALA A 1 121 ? 13.032 0.679 -6.403 1.00 76.81 121 ALA A CA 1
ATOM 867 C C . ALA A 1 121 ? 12.982 1.259 -4.977 1.00 76.81 121 ALA A C 1
ATOM 869 O O . ALA A 1 121 ? 11.959 1.807 -4.547 1.00 76.81 121 ALA A O 1
ATOM 870 N N . PRO A 1 122 ? 14.076 1.133 -4.207 1.00 68.31 122 PRO A N 1
ATOM 871 C CA . PRO A 1 122 ? 14.188 1.809 -2.919 1.00 68.31 122 PRO A CA 1
ATOM 872 C C . PRO A 1 122 ? 14.106 3.333 -3.141 1.00 68.31 122 PRO A C 1
ATOM 874 O O . PRO A 1 122 ? 14.918 3.890 -3.868 1.00 68.31 122 PRO A O 1
ATOM 877 N N . GLY A 1 123 ? 13.093 3.992 -2.566 1.00 71.00 123 GLY A N 1
ATOM 878 C CA . GLY A 1 123 ? 12.806 5.427 -2.771 1.00 71.00 123 GLY A CA 1
ATOM 879 C C . GLY A 1 123 ? 11.563 5.729 -3.623 1.00 71.00 123 GLY A C 1
ATOM 880 O O . GLY A 1 123 ? 11.128 6.867 -3.714 1.00 71.00 123 GLY A O 1
ATOM 881 N N . SER A 1 124 ? 10.906 4.722 -4.210 1.00 72.81 124 SER A N 1
ATOM 882 C CA . SER A 1 124 ? 9.585 4.913 -4.840 1.00 72.81 124 SER A CA 1
ATOM 883 C C . SER A 1 124 ? 8.428 4.692 -3.852 1.00 72.81 124 SER A C 1
ATOM 885 O O . SER A 1 124 ? 7.343 4.269 -4.252 1.00 72.81 124 SER A O 1
ATOM 887 N N . GLY A 1 125 ? 8.680 4.860 -2.549 1.00 81.75 125 GLY A N 1
ATOM 888 C CA . GLY A 1 125 ? 7.753 4.481 -1.484 1.00 81.75 125 GLY A CA 1
ATOM 889 C C . GLY A 1 125 ? 6.554 5.416 -1.420 1.00 81.75 125 GLY A C 1
ATOM 890 O O . GLY A 1 125 ? 6.723 6.621 -1.334 1.00 81.75 125 GLY A O 1
ATOM 891 N N . PHE A 1 126 ? 5.344 4.872 -1.437 1.00 91.75 126 PHE A N 1
ATOM 892 C CA . PHE A 1 126 ? 4.113 5.655 -1.463 1.00 91.75 126 PHE A CA 1
ATOM 893 C C . PHE A 1 126 ? 3.374 5.521 -0.136 1.00 91.75 126 PHE A C 1
ATOM 895 O O . PHE A 1 126 ? 3.332 4.427 0.427 1.00 91.75 126 PHE A O 1
ATOM 902 N N . GLN A 1 127 ? 2.760 6.594 0.355 1.00 92.75 127 GLN A N 1
ATOM 903 C CA . GLN A 1 127 ? 2.008 6.567 1.609 1.00 92.75 127 GLN A CA 1
ATOM 904 C C . GLN A 1 127 ? 0.547 6.954 1.364 1.00 92.75 127 GLN A C 1
ATOM 906 O O . GLN A 1 127 ? 0.245 7.911 0.659 1.00 92.75 127 GLN A O 1
ATOM 911 N N . VAL A 1 128 ? -0.375 6.203 1.955 1.00 93.12 128 VAL A N 1
ATOM 912 C CA . VAL A 1 128 ? -1.811 6.485 1.970 1.00 93.12 128 VAL A CA 1
ATOM 913 C C . VAL A 1 128 ? -2.228 6.685 3.416 1.00 93.12 128 VAL A C 1
ATOM 915 O O . VAL A 1 128 ? -2.045 5.796 4.247 1.00 93.12 128 VAL A O 1
ATOM 918 N N . ARG A 1 129 ? -2.798 7.846 3.724 1.00 93.19 129 ARG A N 1
ATOM 919 C CA . ARG A 1 129 ? -3.387 8.140 5.028 1.00 93.19 129 ARG A CA 1
ATOM 920 C C . ARG A 1 129 ? -4.900 8.193 4.884 1.00 93.19 129 ARG A C 1
ATOM 922 O O . ARG A 1 129 ? -5.422 8.897 4.027 1.00 93.19 129 ARG A O 1
ATOM 929 N N . VAL A 1 130 ? -5.602 7.452 5.731 1.00 91.88 130 VAL A N 1
ATOM 930 C CA . VAL A 1 130 ? -7.062 7.385 5.716 1.00 91.88 130 VAL A CA 1
ATOM 931 C C . VAL A 1 130 ? -7.597 7.657 7.105 1.00 91.88 130 VAL A C 1
ATOM 933 O O . VAL A 1 130 ? -7.146 7.056 8.076 1.00 91.88 130 VAL A O 1
ATOM 936 N N . GLU A 1 131 ? -8.592 8.525 7.198 1.00 89.31 131 GLU A N 1
ATOM 937 C CA . GLU A 1 131 ? -9.394 8.673 8.406 1.00 89.31 131 GLU A CA 1
ATOM 938 C C . GLU A 1 131 ? -10.735 7.989 8.192 1.00 89.31 131 GLU A C 1
ATOM 940 O O . GLU A 1 131 ? -11.431 8.227 7.201 1.00 89.31 131 GLU A O 1
ATOM 945 N N . VAL A 1 132 ? -11.083 7.107 9.118 1.00 88.44 132 VAL A N 1
ATOM 946 C CA . VAL A 1 132 ? -12.263 6.255 9.037 1.00 88.44 132 VAL A CA 1
ATOM 947 C C . VAL A 1 132 ? -13.046 6.398 10.320 1.00 88.44 132 VAL A C 1
ATOM 949 O O . VAL A 1 132 ? -12.479 6.287 11.404 1.00 88.44 132 VAL A O 1
ATOM 952 N N . ARG A 1 133 ? -14.358 6.580 10.208 1.00 87.44 133 ARG A N 1
ATOM 953 C CA . ARG A 1 133 ? -15.260 6.428 11.346 1.00 87.44 133 ARG A CA 1
ATOM 954 C C . ARG A 1 133 ? -15.915 5.058 11.330 1.00 87.44 133 ARG A C 1
ATOM 956 O O . ARG A 1 133 ? -16.351 4.589 10.280 1.00 87.44 133 ARG A O 1
ATOM 963 N N . LEU A 1 134 ? -16.021 4.439 12.494 1.00 83.75 134 LEU A N 1
ATOM 964 C CA . LEU A 1 134 ? -16.700 3.168 12.696 1.00 83.75 134 LEU A CA 1
ATOM 965 C C . LEU A 1 134 ? -17.643 3.297 13.890 1.00 83.75 134 LEU A C 1
ATOM 967 O O . LEU A 1 134 ? -17.293 3.891 14.905 1.00 83.75 134 LEU A O 1
ATOM 971 N N . ARG A 1 135 ? -18.852 2.749 13.777 1.00 79.50 135 ARG A N 1
ATOM 972 C CA . ARG A 1 135 ? -19.768 2.668 14.919 1.00 79.50 135 ARG A CA 1
ATOM 973 C C . ARG A 1 135 ? -19.247 1.614 15.915 1.00 79.50 135 ARG A C 1
ATOM 975 O O . ARG A 1 135 ? -18.809 0.558 15.457 1.00 79.50 135 ARG A O 1
ATOM 982 N N . PRO A 1 136 ? -19.311 1.841 17.238 1.00 72.06 136 PRO A N 1
ATOM 983 C CA . PRO A 1 136 ? -18.944 0.851 18.235 1.00 72.06 136 PRO A CA 1
ATOM 984 C C . PRO A 1 136 ? -19.682 -0.462 17.985 1.00 72.06 136 PRO A C 1
ATOM 986 O O . PRO A 1 136 ? -20.903 -0.495 17.799 1.00 72.06 136 PRO A O 1
ATOM 989 N N . LEU A 1 137 ? -18.930 -1.556 17.963 1.00 71.12 137 LEU A N 1
ATOM 990 C CA . LEU A 1 137 ? -19.516 -2.890 17.966 1.00 71.12 137 LEU A CA 1
ATOM 991 C C . LEU A 1 137 ? -20.193 -3.132 19.327 1.00 71.12 137 LEU A C 1
ATOM 993 O O . LEU A 1 137 ? -19.671 -2.661 20.340 1.00 71.12 137 LEU A O 1
ATOM 997 N N . PRO A 1 138 ? -21.332 -3.848 19.384 1.00 61.72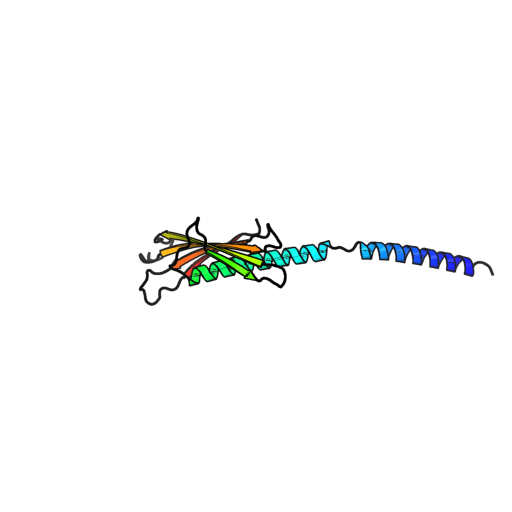 138 PRO A N 1
ATOM 998 C CA . PRO A 1 138 ? -21.904 -4.724 18.356 1.00 61.72 138 PRO A CA 1
ATOM 999 C C . PRO A 1 138 ? -23.063 -4.090 17.558 1.00 61.72 138 PRO A C 1
ATOM 1001 O O . PRO A 1 138 ? -24.110 -4.710 17.384 1.00 61.72 138 PRO A O 1
ATOM 1004 N N . ALA A 1 139 ? -22.931 -2.850 17.079 1.00 69.69 139 ALA A N 1
ATOM 1005 C CA . ALA A 1 139 ? -23.990 -2.258 16.266 1.00 69.69 139 ALA A CA 1
ATOM 1006 C C . ALA A 1 139 ? -24.209 -3.027 14.935 1.00 69.69 139 ALA A C 1
ATOM 1008 O O . ALA A 1 139 ? -23.234 -3.300 14.231 1.00 69.69 139 ALA A O 1
ATOM 1009 N N . PRO A 1 140 ? -25.467 -3.323 14.546 1.00 60.16 140 PRO A N 1
ATOM 1010 C CA . PRO A 1 140 ? -25.793 -4.160 13.381 1.00 60.16 140 PRO A CA 1
ATOM 1011 C C . PRO A 1 140 ? -25.326 -3.574 12.036 1.00 60.16 140 PRO A C 1
ATOM 1013 O O . PRO A 1 140 ? -25.017 -4.325 11.116 1.00 60.16 140 PRO A O 1
ATOM 1016 N N . ASP A 1 141 ? -25.175 -2.248 11.950 1.00 66.69 141 ASP A N 1
ATOM 1017 C CA . ASP A 1 141 ? -24.675 -1.533 10.765 1.00 66.69 141 ASP A CA 1
ATOM 1018 C C . ASP A 1 141 ? -23.297 -0.891 10.996 1.00 66.69 141 ASP A C 1
ATOM 1020 O O . ASP A 1 141 ? -23.022 0.206 10.503 1.00 66.69 141 ASP A O 1
ATOM 1024 N N . ALA A 1 142 ? -22.422 -1.520 11.788 1.00 71.06 142 ALA A N 1
ATOM 1025 C CA . ALA A 1 142 ? -21.057 -1.044 12.019 1.00 71.06 142 ALA A CA 1
ATOM 1026 C C . ALA A 1 142 ? -20.187 -1.188 10.755 1.00 71.06 142 ALA A C 1
ATOM 1028 O O . ALA A 1 142 ? -19.292 -2.027 10.674 1.00 71.06 142 ALA A O 1
ATOM 1029 N N . ARG A 1 143 ? -20.461 -0.363 9.739 1.00 80.19 143 ARG A N 1
ATOM 1030 C CA . ARG A 1 143 ? -19.644 -0.247 8.531 1.00 80.19 143 ARG A CA 1
ATOM 1031 C C . ARG A 1 143 ? -18.664 0.916 8.678 1.00 80.19 143 ARG A C 1
ATOM 1033 O O . ARG A 1 143 ? -19.080 2.006 9.082 1.00 80.19 143 ARG A O 1
ATOM 1040 N N . PRO A 1 144 ? -17.383 0.724 8.333 1.00 84.69 144 PRO A N 1
ATOM 1041 C CA . PRO A 1 144 ? -16.434 1.822 8.296 1.00 84.69 144 PRO A CA 1
ATOM 1042 C C . PRO A 1 144 ? -16.834 2.819 7.201 1.00 84.69 144 PRO A C 1
ATOM 1044 O O . PRO A 1 144 ? -17.066 2.435 6.054 1.00 84.69 144 PRO A O 1
ATOM 1047 N N . ARG A 1 145 ? -16.892 4.109 7.541 1.00 86.12 145 ARG A N 1
ATOM 1048 C CA . ARG A 1 145 ? -17.075 5.205 6.582 1.00 86.12 145 ARG A CA 1
ATOM 1049 C C . ARG A 1 145 ? -15.788 6.010 6.490 1.00 86.12 145 ARG A C 1
ATOM 1051 O O . ARG A 1 145 ? -15.283 6.493 7.500 1.00 86.12 145 ARG A O 1
ATOM 1058 N N . ILE A 1 146 ? -15.282 6.161 5.272 1.00 89.06 146 ILE A N 1
ATOM 1059 C CA . ILE A 1 146 ? -14.107 6.986 4.989 1.00 89.06 146 ILE A CA 1
ATOM 1060 C C . ILE A 1 146 ? -14.510 8.455 5.152 1.00 89.06 146 ILE A C 1
ATOM 1062 O O . ILE A 1 146 ? -15.467 8.908 4.525 1.00 89.06 146 ILE A O 1
ATOM 1066 N N . LEU A 1 147 ? -13.797 9.169 6.018 1.00 88.00 147 LEU A N 1
ATOM 1067 C CA . LEU A 1 147 ? -13.928 10.611 6.218 1.00 88.00 147 LEU A CA 1
ATOM 1068 C C . LEU A 1 147 ? -12.928 11.373 5.358 1.00 88.00 147 LEU A C 1
ATOM 1070 O O . LEU A 1 147 ? -13.273 12.373 4.737 1.00 88.00 147 LEU A O 1
ATOM 1074 N N . LYS A 1 148 ? -11.692 10.873 5.309 1.00 91.06 148 LYS A N 1
ATOM 1075 C CA . LYS A 1 148 ? -10.589 11.525 4.615 1.00 91.06 148 LYS A CA 1
ATOM 1076 C C . LYS A 1 148 ? -9.686 10.493 3.960 1.00 91.06 148 LYS A C 1
ATOM 1078 O O . LYS A 1 148 ? -9.409 9.453 4.555 1.00 91.06 148 LYS A O 1
ATOM 1083 N N . TRP A 1 149 ? -9.225 10.799 2.753 1.00 93.31 149 TRP A N 1
ATOM 1084 C CA . TRP A 1 149 ? -8.292 9.978 1.990 1.00 93.31 149 TRP A CA 1
ATOM 1085 C C . TRP A 1 149 ? -7.186 10.864 1.424 1.00 93.31 149 TRP A C 1
ATOM 1087 O O . TRP A 1 149 ? -7.450 11.746 0.610 1.00 93.31 149 TRP A O 1
ATOM 1097 N N . GLU A 1 150 ? -5.955 10.631 1.861 1.00 93.44 150 GLU A N 1
ATOM 1098 C CA . GLU A 1 150 ? -4.774 11.368 1.427 1.00 93.44 150 GLU A CA 1
ATOM 1099 C C . GLU A 1 150 ? -3.746 10.411 0.834 1.00 93.44 150 GLU A C 1
ATOM 1101 O O . GLU A 1 150 ? -3.439 9.357 1.391 1.00 93.44 150 GLU A O 1
ATOM 1106 N N . GLU A 1 151 ? -3.187 10.812 -0.300 1.00 91.94 151 GLU A N 1
ATOM 1107 C CA . GLU A 1 151 ? -2.159 10.079 -1.024 1.00 91.94 151 GLU A CA 1
ATOM 1108 C C . GLU A 1 151 ? -0.904 10.937 -1.095 1.00 91.94 151 GLU A C 1
ATOM 1110 O O . GLU A 1 151 ? -0.919 12.027 -1.662 1.00 91.94 151 GLU A O 1
ATOM 1115 N N . ILE A 1 152 ? 0.175 10.446 -0.499 1.00 90.50 152 ILE A N 1
ATOM 1116 C CA . ILE A 1 152 ? 1.452 11.138 -0.394 1.00 90.50 152 ILE A CA 1
ATOM 1117 C C . ILE A 1 152 ? 2.435 10.423 -1.320 1.00 90.50 152 ILE A C 1
ATOM 1119 O O . ILE A 1 152 ? 2.660 9.215 -1.197 1.00 90.50 152 ILE A O 1
ATOM 1123 N N . GLY A 1 153 ? 2.967 11.204 -2.264 1.00 78.50 153 GLY A N 1
ATOM 1124 C CA . GLY A 1 153 ? 3.876 10.768 -3.319 1.00 78.50 153 GLY A CA 1
ATOM 1125 C C . GLY A 1 153 ? 5.194 10.159 -2.827 1.00 78.50 153 GLY A C 1
ATOM 1126 O O . GLY A 1 153 ? 5.448 10.135 -1.620 1.00 78.50 153 GLY A O 1
ATOM 1127 N N . PRO A 1 154 ? 6.026 9.671 -3.768 1.00 71.44 154 PRO A N 1
ATOM 1128 C CA . PRO A 1 154 ? 7.299 9.033 -3.453 1.00 71.44 154 PRO A CA 1
ATOM 1129 C C . PRO A 1 154 ? 8.188 9.936 -2.587 1.00 71.44 154 PRO A C 1
ATOM 1131 O O . PRO A 1 154 ? 8.385 11.103 -2.928 1.00 71.44 154 PRO A O 1
ATOM 1134 N N . ARG A 1 155 ? 8.666 9.391 -1.460 1.00 58.66 155 ARG A N 1
ATOM 1135 C CA . ARG A 1 155 ? 9.652 10.010 -0.557 1.00 58.66 155 ARG A CA 1
ATOM 1136 C C . ARG A 1 155 ? 11.061 9.524 -0.849 1.00 58.66 155 ARG A C 1
ATOM 1138 O O . ARG A 1 155 ? 11.210 8.294 -1.033 1.00 58.66 155 ARG A O 1
#

pLDDT: mean 77.52, std 14.59, range [37.72, 93.44]

Foldseek 3Di:
DPPPVVVVVVVVVVVVVVVVVVVVVVVVPDPVVVVVVVLVVQLVQFQVQQVVLVVVVLVPPPDFQAPPRWDKDWDDPDDPKIKMKTKGKDFPAQDQDPDDDDGDRFKIKMWMKMWMGMPVDDQSIKIKIWIWIFGDPPDVPRHIDTPDIDIDGGD

Secondary structure (DSSP, 8-state):
--HHHHHHHHHHHHHHHHHHHHHHHHHTS-HHHHHHHHHHHHHHHHHHHHHHHHHHHHHHTT----TTS-EEEEEE-SSS-EEEEEEEEEEEE-PPPSSSS---S--EEEEEEEEEEETT-TT--EEEEEEEEEPPTT-TT---EEEEEEEE---

Radius of gyration: 28.79 Å; chains: 1; bounding box: 62×35×91 Å

Sequence (155 aa):
MCGRRGSAIILAMLLLVLLSAAGMYAVSLPDSVAENSLQQYHAAVARNLARAGAYAAIASLPKVYPDPAPYVRRVPVGPIASGRYSVTSRRTGGGKEPDGAGGESGFDVYTLVSEGSVSAAPGSGFQVRVEVRLRPLPAPDARPRILKWEEIGPR